Protein AF-A0A966B3I5-F1 (afdb_monomer)

Radius of gyration: 23.6 Å; Cα contacts (8 Å, |Δi|>4): 158; chains: 1; bounding box: 53×43×82 Å

Foldseek 3Di:
DDDDDDDDDDDPPPVVVVVPPPPDDLLQPDPALVSNCVVCVVPVPAALQNLVVSLVPHPCNVVRLQVPVVSVLVSLLSHDPVSSLVSLLQSLLNCLLVPVVVLVCCLVPPVPPPPSSLSSLNSNLNNQLPPNLVVSLVSLVVRPPPVSSVVSNVVSVVD

Mean predicted aligned error: 9.38 Å

Nearest PDB structures (foldseek):
  5nnr-assembly1_A  TM=3.932E-01  e=2.906E+00  Thermochaetoides thermophila
  6igx-assembly2_D  TM=3.539E-01  e=4.295E+00  Homo sapiens

Sequence (159 aa):
MLIPFIASCISSNKIQKAKVVFNHIEVNEAKSPKELLLLLENRPEMSPEQYMLKFESNRDFDKWLHLYPSQMAKAISKFPLKTSFQYTTQLFTHWAEKSYGASEAYIINELNSSPLRDSAIEGMVNGLKSEHLSTAVAWAHEIKDESKRYQLLESLATH

pLDDT: mean 85.1, std 21.25, range [32.19, 98.69]

Solvent-accessible surface area (backbone atoms only — not comparable to full-atom values): 9153 Å² total; per-residue (Å²): 137,86,89,88,88,89,86,78,89,88,87,74,70,73,70,62,61,72,75,67,73,87,74,71,68,71,60,63,63,44,88,44,58,59,53,41,48,60,70,50,69,81,48,93,83,66,49,34,61,58,50,40,50,52,49,69,66,19,90,55,41,76,55,33,44,74,74,37,45,77,43,37,56,61,55,39,74,52,28,45,68,76,58,24,38,56,53,35,21,56,36,24,18,58,35,24,61,76,36,47,71,65,41,51,52,44,47,62,74,73,20,74,88,42,88,54,33,54,28,32,39,52,7,34,22,67,30,24,48,88,86,36,45,72,60,17,53,57,44,34,69,70,34,77,55,62,70,59,25,50,54,51,48,52,55,59,77,74,105

Secondary structure (DSSP, 8-state):
----------SSTTTSSSSSSSSSHHHHH--SHHHHHHHHHT-TT--HHHHHHHHHTSTTHHHHHHH-HHHHHHHHTTS-HHHHHHHHHHHHHHHHHH-HHHHHHHHHHHSTT-TTHHHHHHHHHHHHTTT-HHHHHHHHHT-SSHHHHHHHHHHHHT-

Structure (mmCIF, N/CA/C/O backbone):
data_AF-A0A966B3I5-F1
#
_entry.id   AF-A0A966B3I5-F1
#
loop_
_atom_site.group_PDB
_atom_site.id
_atom_site.type_symbol
_atom_site.label_atom_id
_atom_site.label_alt_id
_atom_site.label_comp_id
_atom_site.label_asym_id
_atom_site.label_entity_id
_atom_site.label_seq_id
_atom_site.pdbx_PDB_ins_code
_atom_site.Cartn_x
_atom_site.Cartn_y
_atom_site.Cartn_z
_atom_site.occupancy
_atom_site.B_iso_or_equiv
_atom_site.auth_seq_id
_atom_site.auth_comp_id
_atom_site.auth_asym_id
_atom_site.auth_atom_id
_atom_site.pdbx_PDB_model_num
ATOM 1 N N . MET A 1 1 ? -36.015 32.599 63.833 1.00 37.50 1 MET A N 1
ATOM 2 C CA . MET A 1 1 ? -35.419 31.416 64.491 1.00 37.50 1 MET A CA 1
ATOM 3 C C . MET A 1 1 ? -34.692 30.610 63.414 1.00 37.50 1 MET A C 1
ATOM 5 O O . MET A 1 1 ? -35.174 30.589 62.290 1.00 37.50 1 MET A O 1
ATOM 9 N N . LEU A 1 2 ? -33.493 30.119 63.734 1.00 32.75 2 LEU A N 1
ATOM 10 C CA . LEU A 1 2 ? -32.397 29.683 62.852 1.00 32.75 2 LEU A CA 1
ATOM 11 C C . LEU A 1 2 ? -32.633 28.399 62.010 1.00 32.75 2 LEU A C 1
ATOM 13 O O . LEU A 1 2 ? -33.386 27.519 62.410 1.00 32.75 2 LEU A O 1
ATOM 17 N N . ILE A 1 3 ? -31.907 28.311 60.883 1.00 34.25 3 ILE A N 1
ATOM 18 C CA . ILE A 1 3 ? -31.594 27.137 60.016 1.00 34.25 3 ILE A CA 1
ATOM 19 C C . ILE A 1 3 ? -30.373 26.359 60.617 1.00 34.25 3 ILE A C 1
ATOM 21 O O . ILE A 1 3 ? -29.771 26.933 61.529 1.00 34.25 3 ILE A O 1
ATOM 25 N N . PRO A 1 4 ? -29.799 25.238 60.081 1.00 52.94 4 PRO A N 1
ATOM 26 C CA . PRO A 1 4 ? -30.235 24.048 59.288 1.00 52.94 4 PRO A CA 1
ATOM 27 C C . PRO A 1 4 ? -29.770 22.688 59.901 1.00 52.94 4 PRO A C 1
ATOM 29 O O . PRO A 1 4 ? -29.010 22.680 60.860 1.00 52.94 4 PRO A O 1
ATOM 32 N N . PHE A 1 5 ? -30.093 21.532 59.287 1.00 32.19 5 PHE A N 1
ATOM 33 C CA . PHE A 1 5 ? -29.179 20.364 59.269 1.00 32.19 5 PHE A CA 1
ATOM 34 C C . PHE A 1 5 ? -29.356 19.481 58.014 1.00 32.19 5 PHE A C 1
ATOM 36 O O . PHE A 1 5 ? -30.447 19.350 57.468 1.00 32.19 5 PHE A O 1
ATOM 43 N N . ILE A 1 6 ? -28.227 18.942 57.552 1.00 41.81 6 ILE A N 1
ATOM 44 C CA . ILE A 1 6 ? -27.916 18.344 56.241 1.00 41.81 6 ILE A CA 1
ATOM 45 C C . ILE A 1 6 ? -28.037 16.810 56.280 1.00 41.81 6 ILE A C 1
ATOM 47 O O . ILE A 1 6 ? -27.672 16.225 57.294 1.00 41.81 6 ILE A O 1
ATOM 51 N N . ALA A 1 7 ? -28.428 16.179 55.161 1.00 34.16 7 ALA A N 1
ATOM 52 C CA . ALA A 1 7 ? -27.927 14.891 54.617 1.00 34.16 7 ALA A CA 1
ATOM 53 C C . ALA A 1 7 ? -28.895 14.409 53.514 1.00 34.16 7 ALA A C 1
ATOM 55 O O . ALA A 1 7 ? -30.097 14.565 53.655 1.00 34.16 7 ALA A O 1
ATOM 56 N N . SER A 1 8 ? -28.532 13.780 52.401 1.00 32.75 8 SER A N 1
ATOM 57 C CA . SER A 1 8 ? -27.269 13.423 51.765 1.00 32.75 8 SER A CA 1
ATOM 58 C C . SER A 1 8 ? -27.652 13.036 50.331 1.00 32.75 8 SER A C 1
ATOM 60 O O . SER A 1 8 ? -28.602 12.283 50.123 1.00 32.75 8 SER A O 1
ATOM 62 N N . CYS A 1 9 ? -26.919 13.538 49.341 1.00 38.12 9 CYS A N 1
ATOM 63 C CA . CYS A 1 9 ? -26.993 13.057 47.966 1.00 38.12 9 CYS A CA 1
ATOM 64 C C . CYS A 1 9 ? -26.564 11.578 47.866 1.00 38.12 9 CYS A C 1
ATOM 66 O O . CYS A 1 9 ? -25.876 11.064 48.747 1.00 38.12 9 CYS A O 1
ATOM 68 N N . ILE A 1 10 ? -26.854 10.994 46.693 1.00 34.81 10 ILE A N 1
ATOM 69 C CA . ILE A 1 10 ? -26.147 9.907 45.978 1.00 34.81 10 ILE A CA 1
ATOM 70 C C . ILE A 1 10 ? -27.019 8.660 45.746 1.00 34.81 10 ILE A C 1
ATOM 72 O O . ILE A 1 10 ? -27.004 7.715 46.521 1.00 34.81 10 ILE A O 1
ATOM 76 N N . SER A 1 11 ? -27.651 8.591 44.568 1.00 36.38 11 SER A N 1
ATOM 77 C CA . SER A 1 11 ? -27.595 7.380 43.730 1.00 36.38 11 SER A CA 1
ATOM 78 C C . SER A 1 11 ? -27.959 7.686 42.268 1.00 36.38 11 SER A C 1
ATOM 80 O O . SER A 1 11 ? -29.000 7.301 41.750 1.00 36.38 11 SER A O 1
ATOM 82 N N . SER A 1 12 ? -27.086 8.408 41.564 1.00 39.91 12 SER A N 1
ATOM 83 C CA . SER A 1 12 ? -27.072 8.419 40.085 1.00 39.91 12 SER A CA 1
ATOM 84 C C . SER A 1 12 ? -25.659 8.230 39.515 1.00 39.91 12 SER A C 1
ATOM 86 O O . SER A 1 12 ? -25.447 8.283 38.311 1.00 39.91 12 SER A O 1
ATOM 88 N N . ASN A 1 13 ? -24.677 7.931 40.376 1.00 39.19 13 ASN A N 1
ATOM 89 C CA . ASN A 1 13 ? -23.252 7.895 40.027 1.00 39.19 13 ASN A CA 1
ATOM 90 C C . ASN A 1 13 ? -22.702 6.472 39.770 1.00 39.19 13 ASN A C 1
ATOM 92 O O . ASN A 1 13 ? -21.510 6.296 39.536 1.00 39.19 13 ASN A O 1
ATOM 96 N N . LYS A 1 14 ? -23.547 5.428 39.818 1.00 36.41 14 LYS A N 1
ATOM 97 C CA . LYS A 1 14 ? -23.113 4.042 39.536 1.00 36.41 14 LYS A CA 1
ATOM 98 C C . LYS A 1 14 ? -23.266 3.624 38.073 1.00 36.41 14 LYS A C 1
ATOM 100 O O . LYS A 1 14 ? -22.520 2.760 37.633 1.00 36.41 14 LYS A O 1
ATOM 105 N N . ILE A 1 15 ? -24.147 4.264 37.300 1.00 37.78 15 ILE A N 1
ATOM 106 C CA . ILE A 1 15 ? -24.367 3.897 35.888 1.00 37.78 15 ILE A CA 1
ATOM 107 C C . ILE A 1 15 ? -23.445 4.694 34.944 1.00 37.78 15 ILE A C 1
ATOM 109 O O . ILE A 1 15 ? -23.021 4.176 33.916 1.00 37.78 15 ILE A O 1
ATOM 113 N N . GLN A 1 16 ? -23.018 5.906 35.320 1.00 35.84 16 GLN A N 1
ATOM 114 C CA . GLN A 1 16 ? -22.082 6.699 34.505 1.00 35.84 16 GLN A CA 1
ATOM 115 C C . GLN A 1 16 ? -20.606 6.302 34.683 1.00 35.84 16 GLN A C 1
ATOM 117 O O . GLN A 1 16 ? -19.824 6.454 33.750 1.00 35.84 16 GLN A O 1
ATOM 122 N N . LYS A 1 17 ? -20.215 5.709 35.821 1.00 33.94 17 LYS A N 1
ATOM 123 C CA . LYS A 1 17 ? -18.837 5.218 36.019 1.00 33.94 17 LYS A CA 1
ATOM 124 C C . LYS A 1 17 ? -18.513 3.931 35.255 1.00 33.94 17 LYS A C 1
ATOM 126 O O . LYS A 1 17 ? -17.346 3.686 34.983 1.00 33.94 17 LYS A O 1
ATOM 131 N N . ALA A 1 18 ? -19.513 3.145 34.856 1.00 35.09 18 ALA A N 1
ATOM 132 C CA . ALA A 1 18 ? -19.291 1.927 34.072 1.00 35.09 18 ALA A CA 1
ATOM 133 C C . ALA A 1 18 ? -19.123 2.193 32.562 1.00 35.09 18 ALA A C 1
ATOM 135 O O . ALA A 1 18 ? -18.579 1.353 31.852 1.00 35.09 18 ALA A O 1
ATOM 136 N N . LYS A 1 19 ? -19.537 3.368 32.061 1.00 35.25 19 LYS A N 1
ATOM 137 C CA . LYS A 1 19 ? -19.473 3.702 30.626 1.00 35.25 19 LYS A CA 1
ATOM 138 C C . LYS A 1 19 ? -18.187 4.437 30.212 1.00 35.25 19 LYS A C 1
ATOM 140 O O . LYS A 1 19 ? -17.971 4.655 29.027 1.00 35.25 19 LYS A O 1
ATOM 145 N N . VAL A 1 20 ? -17.329 4.813 31.167 1.00 40.38 20 VAL A N 1
ATOM 146 C CA . VAL A 1 20 ? -16.183 5.720 30.924 1.00 40.38 20 VAL A CA 1
ATOM 147 C C . VAL A 1 20 ? -14.811 5.059 31.152 1.00 40.38 20 VAL A C 1
ATOM 149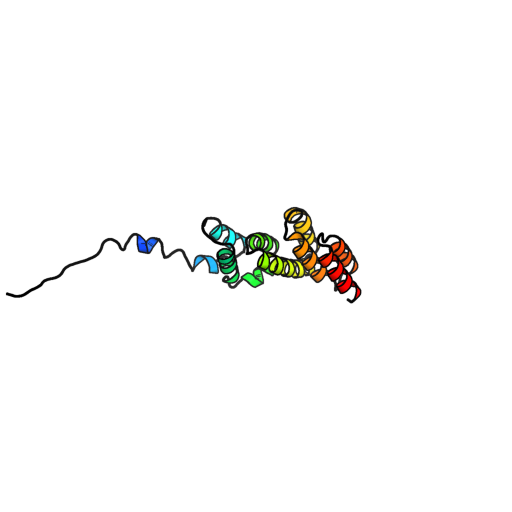 O O . VAL A 1 20 ? -13.789 5.646 30.821 1.00 40.38 20 VAL A O 1
ATOM 152 N N . VAL A 1 21 ? -14.747 3.808 31.624 1.00 37.88 21 VAL A N 1
ATOM 153 C CA . VAL A 1 21 ? -13.458 3.138 31.927 1.00 37.88 21 VAL A CA 1
ATOM 154 C C . VAL A 1 21 ? -12.930 2.252 30.777 1.00 37.88 21 VAL A C 1
ATOM 156 O O . VAL A 1 21 ? -11.778 1.843 30.799 1.00 37.88 21 VAL A O 1
ATOM 159 N N . PHE A 1 22 ? -13.693 2.044 29.700 1.00 47.00 22 PHE A N 1
ATOM 160 C CA . PHE A 1 22 ? -13.308 1.161 28.578 1.00 47.00 22 PHE A CA 1
ATOM 161 C C . PHE A 1 22 ? -12.470 1.809 27.450 1.00 47.00 22 PHE A C 1
ATOM 163 O O . PHE A 1 22 ? -12.474 1.310 26.325 1.00 47.00 22 PHE A O 1
ATOM 170 N N . ASN A 1 23 ? -11.797 2.952 27.669 1.00 52.12 23 ASN A N 1
ATOM 171 C CA . ASN A 1 23 ? -11.467 3.819 26.522 1.00 52.12 23 ASN A CA 1
ATOM 172 C C . ASN A 1 23 ? -10.029 4.251 26.219 1.00 52.12 23 ASN A C 1
ATOM 174 O O . ASN A 1 23 ? -9.858 4.835 25.148 1.00 52.12 23 ASN A O 1
ATOM 178 N N . HIS A 1 24 ? -8.991 3.928 26.996 1.00 49.16 24 HIS A N 1
ATOM 179 C CA . HIS A 1 24 ? -7.603 4.272 26.601 1.00 49.16 24 HIS A CA 1
ATOM 180 C C . HIS A 1 24 ? -6.560 3.155 26.752 1.00 49.16 24 HIS A C 1
ATOM 182 O O . HIS A 1 24 ? -5.549 3.204 26.061 1.00 49.16 24 HIS A O 1
ATOM 188 N N . ILE A 1 25 ? -6.794 2.144 27.592 1.00 46.00 25 ILE A N 1
ATOM 189 C CA . ILE A 1 25 ? -5.759 1.150 27.923 1.00 46.00 25 ILE A CA 1
ATOM 190 C C . ILE A 1 25 ? -5.667 0.044 26.851 1.00 46.00 25 ILE A C 1
ATOM 192 O O . ILE A 1 25 ? -4.572 -0.305 26.430 1.00 46.00 25 ILE A O 1
ATOM 196 N N . GLU A 1 26 ? -6.795 -0.412 26.297 1.00 59.12 26 GLU A N 1
ATOM 197 C CA . GLU A 1 26 ? -6.831 -1.579 25.391 1.00 59.12 26 GLU A CA 1
ATOM 198 C C . GLU A 1 26 ? -6.200 -1.336 24.004 1.00 59.12 26 GLU A C 1
ATOM 200 O O . GLU A 1 26 ? -5.689 -2.259 23.377 1.00 59.12 26 GLU A O 1
ATOM 205 N N . VAL A 1 27 ? -6.187 -0.092 23.510 1.00 59.44 27 VAL A N 1
ATOM 206 C CA . VAL A 1 27 ? -5.671 0.232 22.161 1.00 59.44 27 VAL A CA 1
ATOM 207 C C . VAL A 1 27 ? -4.140 0.204 22.104 1.00 59.44 27 VAL A C 1
ATOM 209 O O . VAL A 1 27 ? -3.567 -0.201 21.092 1.00 59.44 27 VAL A O 1
ATOM 212 N N . ASN A 1 28 ? -3.478 0.588 23.198 1.00 64.88 28 ASN A N 1
ATOM 213 C CA . ASN A 1 28 ? -2.016 0.586 23.301 1.00 64.88 28 ASN A CA 1
ATOM 214 C C . ASN A 1 28 ? -1.439 -0.806 23.600 1.00 64.88 28 ASN A C 1
ATOM 216 O O . ASN A 1 28 ? -0.230 -0.999 23.490 1.00 64.88 28 ASN A O 1
ATOM 220 N N . GLU A 1 29 ? -2.286 -1.763 23.984 1.00 74.75 29 GLU A N 1
ATOM 221 C CA . GLU A 1 29 ? -1.889 -3.139 24.295 1.00 74.75 29 GLU A CA 1
ATOM 222 C C . GLU A 1 29 ? -2.050 -4.103 23.118 1.00 74.75 29 GLU A C 1
ATOM 224 O O . GLU A 1 29 ? -1.458 -5.185 23.146 1.00 74.75 29 GLU A O 1
ATOM 229 N N . ALA A 1 30 ? -2.803 -3.715 22.080 1.00 87.94 30 ALA A N 1
ATOM 230 C CA . ALA A 1 30 ? -2.921 -4.510 20.867 1.00 87.94 30 ALA A CA 1
ATOM 231 C C . ALA A 1 30 ? -1.524 -4.816 20.312 1.00 87.94 30 ALA A C 1
ATOM 233 O O . ALA A 1 30 ? -0.688 -3.921 20.182 1.00 87.94 30 ALA A O 1
ATOM 234 N N . LYS A 1 31 ? -1.270 -6.088 19.995 1.00 91.44 31 LYS A N 1
ATOM 235 C CA . LYS A 1 31 ? 0.046 -6.600 19.574 1.00 91.44 31 LYS A CA 1
ATOM 236 C C . LYS A 1 31 ? 0.182 -6.696 18.059 1.00 91.44 31 LYS A C 1
ATOM 238 O O . LYS A 1 31 ? 1.272 -6.960 17.548 1.00 91.44 31 LYS A O 1
ATOM 243 N N . SER A 1 32 ? -0.924 -6.514 17.340 1.00 94.56 32 SER A N 1
ATOM 244 C CA . SER A 1 32 ? -0.974 -6.540 15.881 1.00 94.56 32 SER A CA 1
ATOM 245 C C . SER A 1 32 ? -2.081 -5.632 15.333 1.00 94.56 32 SER A C 1
ATOM 247 O O . SER A 1 32 ? -3.079 -5.396 16.025 1.00 94.56 32 SER A O 1
ATOM 249 N N . PRO A 1 33 ? -1.979 -5.203 14.061 1.00 95.31 33 PRO A N 1
ATOM 250 C CA . PRO A 1 33 ? -3.035 -4.436 13.406 1.00 95.31 33 PRO A CA 1
ATOM 251 C C . PRO A 1 33 ? -4.374 -5.173 13.374 1.00 95.31 33 PRO A C 1
ATOM 253 O O . PRO A 1 33 ? -5.417 -4.552 13.547 1.00 95.31 33 PRO A O 1
ATOM 256 N N . LYS A 1 34 ? -4.363 -6.501 13.178 1.00 93.88 34 LYS A N 1
ATOM 257 C 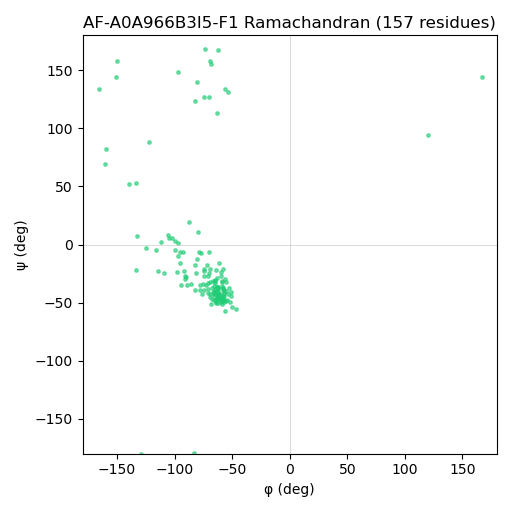CA . LYS A 1 34 ? -5.582 -7.323 13.181 1.00 93.88 34 LYS A CA 1
ATOM 258 C C . LYS A 1 34 ? -6.287 -7.293 14.536 1.00 93.88 34 LYS A C 1
ATOM 260 O O . LYS A 1 34 ? -7.508 -7.197 14.576 1.00 93.88 34 LYS A O 1
ATOM 265 N N . GLU A 1 35 ? -5.537 -7.396 15.628 1.00 92.62 35 GLU A N 1
ATOM 266 C CA . GLU A 1 35 ? -6.101 -7.332 16.980 1.00 92.62 35 GLU A CA 1
ATOM 267 C C . GLU A 1 35 ? -6.739 -5.968 17.239 1.00 92.62 35 GLU A C 1
ATOM 269 O O . GLU A 1 35 ? -7.893 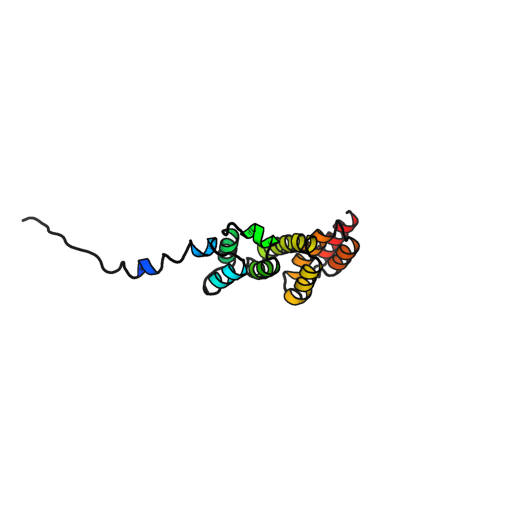-5.901 17.659 1.00 92.62 35 GLU A O 1
ATOM 274 N N . LEU A 1 36 ? -6.037 -4.883 16.894 1.00 92.56 36 LEU A N 1
ATOM 275 C CA . LEU A 1 36 ? -6.590 -3.541 17.034 1.00 92.56 36 LEU A CA 1
ATOM 276 C C . LEU A 1 36 ? -7.831 -3.339 16.153 1.00 92.56 36 LEU A C 1
ATOM 278 O O . LEU A 1 36 ? -8.835 -2.807 16.617 1.00 92.56 36 LEU A O 1
ATOM 282 N N . LEU A 1 37 ? -7.800 -3.813 14.906 1.00 90.62 37 LEU A N 1
ATOM 283 C CA . LEU A 1 37 ? -8.950 -3.787 14.004 1.00 90.62 37 LEU A CA 1
ATOM 284 C C . LEU A 1 37 ? -10.174 -4.470 14.638 1.00 90.62 37 LEU A C 1
ATOM 286 O O . LEU A 1 37 ? -11.241 -3.863 14.664 1.00 90.62 37 LEU A O 1
ATOM 290 N N . LEU A 1 38 ? -10.017 -5.667 15.212 1.00 88.69 38 LEU A N 1
ATOM 291 C CA . LEU A 1 38 ? -11.105 -6.401 15.876 1.00 88.69 38 LEU A CA 1
ATOM 292 C C . LEU A 1 38 ? -11.667 -5.659 17.101 1.00 88.69 38 LEU A C 1
ATOM 294 O O . LEU A 1 38 ? -12.879 -5.659 17.324 1.00 88.69 38 LEU A O 1
ATOM 298 N N . LEU A 1 39 ? -10.811 -4.995 17.886 1.00 87.75 39 LEU A N 1
ATOM 299 C CA . LEU A 1 39 ? -11.249 -4.167 19.020 1.00 87.75 39 LEU A CA 1
ATOM 300 C C . LEU A 1 39 ? -12.084 -2.958 18.569 1.00 87.75 39 LEU A C 1
ATOM 302 O O . LEU A 1 39 ? -12.971 -2.499 19.297 1.00 87.75 39 LEU A O 1
ATOM 306 N N . LEU A 1 40 ? -11.805 -2.437 17.372 1.00 86.94 40 LEU A N 1
ATOM 307 C CA . LEU A 1 40 ? -12.472 -1.263 16.813 1.00 86.94 40 LEU A CA 1
ATOM 308 C C . LEU A 1 40 ? -13.722 -1.608 15.987 1.00 86.94 40 LEU A C 1
ATOM 310 O O . LEU A 1 40 ? -14.644 -0.799 15.951 1.00 86.94 40 LEU A O 1
ATOM 314 N N . GLU A 1 41 ? -13.804 -2.794 15.373 1.00 79.62 41 GLU A N 1
ATOM 315 C CA . GLU A 1 41 ? -14.946 -3.224 14.541 1.00 79.62 41 GLU A CA 1
ATOM 316 C C . GLU A 1 41 ? -16.285 -3.245 15.294 1.00 79.62 41 GLU A C 1
ATOM 318 O O . GLU A 1 41 ? -17.332 -2.998 14.702 1.00 79.62 41 GLU A O 1
ATOM 323 N N . ASN A 1 42 ? -16.263 -3.440 16.613 1.00 72.06 42 ASN A N 1
ATOM 324 C CA . ASN A 1 42 ? -17.467 -3.444 17.449 1.00 72.06 42 ASN A CA 1
ATOM 325 C C . ASN A 1 42 ? -17.988 -2.034 17.806 1.00 72.06 42 ASN A C 1
ATOM 327 O O . ASN A 1 42 ? -18.841 -1.896 18.684 1.00 72.06 42 ASN A O 1
ATOM 331 N N . ARG A 1 43 ? -17.469 -0.969 17.173 1.00 72.94 43 ARG A N 1
ATOM 332 C CA . ARG A 1 43 ? -17.779 0.434 17.500 1.00 72.94 43 ARG A CA 1
ATOM 333 C C . ARG A 1 43 ? -18.349 1.176 16.277 1.00 72.94 43 ARG A C 1
ATOM 335 O O . ARG A 1 43 ? -17.591 1.807 15.545 1.00 72.94 43 ARG A O 1
ATOM 342 N N . PRO A 1 44 ? -19.677 1.148 16.059 1.00 63.28 44 PRO A N 1
ATOM 343 C CA . PRO A 1 44 ? -20.304 1.623 14.819 1.00 63.28 44 PRO A CA 1
ATOM 344 C C . PRO A 1 44 ? -20.275 3.148 14.589 1.00 63.28 44 PRO A C 1
ATOM 346 O O . PRO A 1 44 ? -20.663 3.592 13.516 1.00 63.28 44 PRO A O 1
ATOM 349 N N . GLU A 1 45 ? -19.817 3.958 15.550 1.00 77.69 45 GLU A N 1
ATOM 350 C CA . GLU A 1 45 ? -19.848 5.433 15.464 1.00 77.69 45 GLU A CA 1
ATOM 351 C C . GLU A 1 45 ? -18.478 6.088 15.190 1.00 77.69 45 GLU A C 1
ATOM 353 O O . GLU A 1 45 ? -18.351 7.308 15.270 1.00 77.69 45 GLU A O 1
ATOM 358 N N . MET A 1 46 ? -17.429 5.312 14.898 1.00 84.88 46 MET A N 1
ATOM 359 C CA . MET A 1 46 ? -16.081 5.865 14.720 1.00 84.88 46 MET A CA 1
ATOM 360 C C . MET A 1 46 ? -15.875 6.432 13.309 1.00 84.88 46 MET A C 1
ATOM 362 O O . MET A 1 46 ? -16.016 5.707 12.325 1.00 84.88 46 MET A O 1
ATOM 366 N N . SER A 1 47 ? -15.495 7.711 13.206 1.00 91.06 47 SER A N 1
ATOM 367 C CA . SER A 1 47 ? -15.125 8.306 11.912 1.00 91.06 47 SER A CA 1
ATOM 368 C C . SER A 1 47 ? -13.801 7.721 11.385 1.00 91.06 47 SER A C 1
ATOM 370 O O . SER A 1 47 ? -12.989 7.249 12.190 1.00 91.06 47 SER A O 1
ATOM 372 N N . PRO A 1 48 ? -13.523 7.778 10.067 1.00 91.81 48 PRO A N 1
ATOM 373 C CA . PRO A 1 48 ? -12.233 7.357 9.512 1.00 91.81 48 PRO A CA 1
ATOM 374 C C . PRO A 1 48 ? -11.028 8.028 10.189 1.00 91.81 48 PRO A C 1
ATOM 376 O O . PRO A 1 48 ? -10.014 7.381 10.438 1.00 91.81 48 PRO A O 1
ATOM 379 N N . GLU A 1 49 ? -11.142 9.309 10.551 1.00 92.75 49 GLU A N 1
ATOM 380 C CA . GLU A 1 49 ? -10.097 10.065 11.252 1.00 92.75 49 GLU A CA 1
ATOM 381 C C . GLU A 1 49 ? -9.870 9.515 12.658 1.00 92.75 49 GLU A C 1
ATOM 383 O O . GLU A 1 49 ? -8.736 9.265 13.058 1.00 92.75 49 GLU A O 1
ATOM 388 N N . GLN A 1 50 ? -10.947 9.287 13.414 1.00 91.12 50 GLN A N 1
ATOM 389 C CA . GLN A 1 50 ? -10.846 8.705 14.751 1.00 91.12 50 GLN A CA 1
ATOM 390 C C . GLN A 1 50 ? -10.257 7.295 14.698 1.00 91.12 50 GLN A C 1
ATOM 392 O O . GLN A 1 50 ? -9.453 6.938 15.556 1.00 91.12 50 GLN A O 1
ATOM 397 N N . TYR A 1 51 ? -10.633 6.518 13.684 1.00 91.06 51 TYR A N 1
ATOM 398 C CA . TYR A 1 51 ? -10.117 5.179 13.449 1.00 91.06 51 TYR A CA 1
ATOM 399 C C . TYR A 1 51 ? -8.609 5.200 13.187 1.00 91.06 51 TYR A C 1
ATOM 401 O O . TYR A 1 51 ? -7.852 4.507 13.865 1.00 91.06 51 TYR A O 1
ATOM 409 N N . MET A 1 52 ? -8.162 6.054 12.266 1.00 93.56 52 MET A N 1
ATOM 410 C CA . MET A 1 52 ? -6.747 6.258 11.958 1.00 93.56 52 MET A CA 1
ATOM 411 C C . MET A 1 52 ? -5.949 6.687 13.194 1.00 93.56 52 MET A C 1
ATOM 413 O O . MET A 1 52 ? -4.946 6.056 13.519 1.00 93.56 52 MET A O 1
ATOM 417 N N . LEU A 1 53 ? -6.447 7.669 13.953 1.00 92.44 53 LEU A N 1
ATOM 418 C CA .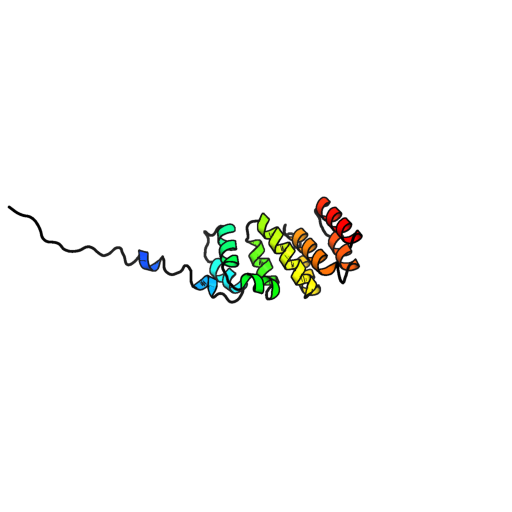 LEU A 1 53 ? -5.785 8.140 15.172 1.00 92.44 53 LEU A CA 1
ATOM 419 C C . LEU A 1 53 ? -5.592 7.023 16.207 1.00 92.44 53 LEU A C 1
ATOM 421 O O . LEU A 1 53 ? -4.609 7.043 16.945 1.00 92.44 53 LEU A O 1
ATOM 425 N N . LYS A 1 54 ? -6.492 6.030 16.279 1.00 91.88 54 LYS A N 1
ATOM 426 C CA . LYS A 1 54 ? -6.305 4.865 17.164 1.00 91.88 54 LYS A CA 1
ATOM 427 C C . LYS A 1 54 ? -5.147 3.977 16.731 1.00 91.88 54 LYS A C 1
ATOM 429 O O . LYS A 1 54 ? -4.445 3.474 17.602 1.00 91.88 54 LYS A O 1
ATOM 434 N N . PHE A 1 55 ? -4.942 3.806 15.429 1.00 93.56 55 PHE A N 1
ATOM 435 C CA . PHE A 1 55 ? -3.781 3.090 14.911 1.00 93.56 55 PHE A CA 1
ATOM 436 C C . PHE A 1 55 ? -2.494 3.872 15.156 1.00 93.56 55 PHE A C 1
ATOM 438 O O . PHE A 1 55 ? -1.573 3.321 15.746 1.00 93.56 55 PHE A O 1
ATOM 445 N N . GLU A 1 56 ? -2.454 5.151 14.783 1.00 92.38 56 GLU A N 1
ATOM 446 C CA . GLU A 1 56 ? -1.266 6.007 14.930 1.00 92.38 56 GLU A CA 1
ATOM 447 C C . GLU A 1 56 ? -0.852 6.211 16.396 1.00 92.38 56 GLU A C 1
ATOM 449 O O . GLU A 1 56 ? 0.326 6.377 16.695 1.00 92.38 56 GLU A O 1
ATOM 454 N N . SER A 1 57 ? -1.806 6.164 17.333 1.00 90.69 57 SER A N 1
ATOM 455 C CA . SER A 1 57 ? -1.507 6.260 18.769 1.00 90.69 57 SER A CA 1
ATOM 456 C C . SER A 1 57 ? -0.824 5.008 19.333 1.00 90.69 57 SER A C 1
ATOM 458 O O . SER A 1 57 ? -0.266 5.065 20.430 1.00 90.69 57 SER A O 1
ATOM 460 N N . ASN A 1 58 ? -0.878 3.868 18.632 1.00 91.62 58 ASN A N 1
ATOM 461 C CA . ASN A 1 58 ? -0.219 2.653 19.090 1.00 91.62 58 ASN A CA 1
ATOM 462 C C . ASN A 1 58 ? 1.299 2.771 18.875 1.00 91.62 58 ASN A C 1
ATOM 464 O O . ASN A 1 58 ? 1.775 3.013 17.768 1.00 91.62 58 ASN A O 1
ATOM 468 N N . ARG A 1 59 ? 2.077 2.535 19.935 1.00 91.50 59 ARG A N 1
ATOM 469 C CA . ARG A 1 59 ? 3.548 2.655 19.922 1.00 91.50 59 ARG A CA 1
ATOM 470 C C . ARG A 1 59 ? 4.258 1.766 18.890 1.00 91.50 59 ARG A C 1
ATOM 472 O O . ARG A 1 59 ? 5.427 1.993 18.593 1.00 91.50 59 ARG A O 1
ATOM 479 N N . ASP A 1 60 ? 3.600 0.703 18.433 1.00 93.62 60 ASP A N 1
ATOM 480 C CA . ASP A 1 60 ? 4.145 -0.273 17.498 1.00 93.62 60 ASP A CA 1
ATOM 481 C C . ASP A 1 60 ? 3.623 -0.052 16.062 1.00 93.62 60 ASP A C 1
ATOM 483 O O . ASP A 1 60 ? 3.976 -0.829 15.177 1.00 93.62 60 ASP A O 1
ATOM 487 N N . PHE A 1 61 ? 2.862 1.023 15.800 1.00 93.75 61 PHE A N 1
ATOM 488 C CA . PHE A 1 61 ? 2.298 1.357 14.483 1.00 93.75 61 PHE A CA 1
ATOM 489 C C . PHE A 1 61 ? 3.340 1.331 13.356 1.00 93.75 61 PHE A C 1
ATOM 491 O O . PHE A 1 61 ? 3.185 0.584 12.388 1.00 93.75 61 PHE A O 1
ATOM 498 N N . ASP A 1 62 ? 4.447 2.062 13.512 1.00 93.12 62 ASP A N 1
ATOM 499 C CA . ASP A 1 62 ? 5.507 2.099 12.497 1.00 93.12 62 ASP A CA 1
ATOM 500 C C . ASP A 1 62 ? 6.138 0.717 12.293 1.00 93.12 62 ASP A C 1
ATOM 502 O O . ASP A 1 62 ? 6.414 0.296 11.170 1.00 93.12 62 ASP A O 1
ATOM 506 N N . LYS A 1 63 ? 6.306 -0.060 13.372 1.00 95.12 63 LYS A N 1
ATOM 507 C CA . LYS A 1 63 ? 6.818 -1.435 13.268 1.00 95.12 63 LYS A CA 1
ATOM 508 C C . LYS A 1 63 ? 5.843 -2.327 12.514 1.00 95.12 63 LYS A C 1
ATOM 510 O O . LYS A 1 63 ? 6.271 -3.215 11.778 1.00 95.12 63 LYS A O 1
ATOM 515 N N . TRP A 1 64 ? 4.542 -2.120 12.678 1.00 95.81 64 TRP A N 1
ATOM 516 C CA . TRP A 1 64 ? 3.526 -2.923 12.012 1.00 95.81 64 TRP A CA 1
ATOM 517 C C . TRP A 1 64 ? 3.509 -2.739 10.501 1.00 95.81 64 TRP A C 1
ATOM 519 O O . TRP A 1 64 ? 3.250 -3.723 9.807 1.00 95.81 64 TRP A O 1
ATOM 529 N N . LEU A 1 65 ? 3.855 -1.553 9.985 1.00 93.75 65 LEU A N 1
ATOM 530 C CA . LEU A 1 65 ? 4.046 -1.345 8.542 1.00 93.75 65 LEU A CA 1
ATOM 531 C C . LEU A 1 65 ? 5.074 -2.327 7.965 1.00 93.75 65 LEU A C 1
ATOM 533 O O . LEU A 1 65 ? 4.935 -2.790 6.838 1.00 93.75 65 LEU A O 1
ATOM 537 N N . HIS A 1 66 ? 6.071 -2.712 8.762 1.00 93.69 66 HIS A N 1
ATOM 538 C CA . HIS A 1 66 ? 7.123 -3.632 8.343 1.00 93.69 66 HIS A CA 1
ATOM 539 C C . HIS A 1 66 ? 6.857 -5.100 8.694 1.00 93.69 66 HIS A C 1
ATOM 541 O O . HIS A 1 66 ? 7.292 -5.982 7.957 1.00 93.69 66 HIS A O 1
ATOM 547 N N . LEU A 1 67 ? 6.221 -5.372 9.836 1.00 95.81 67 LEU A N 1
ATOM 548 C CA . LEU A 1 67 ? 6.036 -6.731 10.362 1.00 95.81 67 LEU A CA 1
ATOM 549 C C . LEU A 1 67 ? 4.730 -7.382 9.900 1.00 95.81 67 LEU A C 1
ATOM 551 O O . LEU A 1 67 ? 4.662 -8.602 9.770 1.00 95.81 67 LEU A O 1
ATOM 555 N N . TYR A 1 68 ? 3.693 -6.579 9.655 1.00 97.50 68 TYR A N 1
ATOM 556 C CA . TYR A 1 68 ? 2.347 -7.058 9.343 1.00 97.50 68 TYR A CA 1
ATOM 557 C C . TYR A 1 68 ? 1.742 -6.327 8.142 1.00 97.50 68 TYR A C 1
ATOM 559 O O . TYR A 1 68 ? 0.618 -5.819 8.236 1.00 97.50 68 TYR A O 1
ATOM 567 N N . PRO A 1 69 ? 2.434 -6.274 6.993 1.00 97.81 69 PRO A N 1
ATOM 568 C CA . PRO A 1 69 ? 2.041 -5.377 5.920 1.00 97.81 69 PRO A CA 1
ATOM 569 C C . PRO A 1 69 ? 0.657 -5.705 5.336 1.00 97.81 69 PRO A C 1
ATOM 571 O O . PRO A 1 69 ? -0.149 -4.806 5.115 1.00 97.81 69 PRO A O 1
ATOM 574 N N . SER A 1 70 ? 0.289 -6.985 5.227 1.00 97.69 70 SER A N 1
ATOM 575 C CA . SER A 1 70 ? -1.054 -7.389 4.778 1.00 97.69 70 SER A CA 1
ATOM 576 C C . SER A 1 70 ? -2.176 -6.980 5.740 1.00 97.69 70 SER A C 1
ATOM 578 O O . SER A 1 70 ? -3.297 -6.711 5.304 1.00 97.69 70 SER A O 1
ATOM 580 N N . GLN A 1 71 ? -1.899 -6.925 7.047 1.00 97.75 71 GLN A N 1
ATOM 581 C CA . GLN A 1 71 ? -2.868 -6.472 8.047 1.00 97.75 71 GLN A CA 1
ATOM 582 C C . GLN A 1 71 ? -2.961 -4.944 8.054 1.00 97.75 71 GLN A C 1
ATOM 584 O O . GLN A 1 71 ? -4.061 -4.401 8.140 1.00 97.75 71 GLN A O 1
ATOM 589 N N . MET A 1 72 ? -1.825 -4.259 7.898 1.00 98.06 72 MET A N 1
ATOM 590 C CA . MET A 1 72 ? -1.787 -2.806 7.757 1.00 98.06 72 MET A CA 1
ATOM 591 C C . MET A 1 72 ? -2.520 -2.337 6.505 1.00 98.06 72 MET A C 1
ATOM 593 O O . MET A 1 72 ? -3.307 -1.406 6.604 1.00 98.06 72 MET A O 1
ATOM 597 N N . ALA A 1 73 ? -2.371 -3.012 5.363 1.00 98.00 73 ALA A N 1
ATOM 598 C CA . ALA A 1 73 ? -3.113 -2.677 4.146 1.00 98.00 73 ALA A CA 1
ATOM 599 C C . ALA A 1 73 ? -4.640 -2.708 4.368 1.00 98.00 73 ALA A C 1
ATOM 601 O O . ALA A 1 73 ? -5.356 -1.805 3.931 1.00 98.00 73 ALA A O 1
ATOM 602 N N . LYS A 1 74 ? -5.140 -3.684 5.142 1.00 96.25 74 LYS A N 1
ATOM 603 C CA . LYS A 1 74 ? -6.559 -3.743 5.535 1.00 96.25 74 LYS A CA 1
ATOM 604 C C . LYS A 1 74 ? -6.951 -2.577 6.442 1.00 96.25 74 LYS A C 1
ATOM 606 O O . LYS A 1 74 ? -8.001 -1.979 6.224 1.00 96.25 74 LYS A O 1
ATOM 611 N N . ALA A 1 75 ? -6.124 -2.234 7.428 1.00 95.75 75 ALA A N 1
ATOM 612 C CA . ALA A 1 75 ? -6.387 -1.105 8.321 1.00 95.75 75 ALA A CA 1
ATOM 613 C C . ALA A 1 75 ? -6.389 0.240 7.571 1.00 95.75 75 ALA A C 1
ATOM 615 O O . ALA A 1 75 ? -7.333 1.015 7.702 1.00 95.75 75 ALA A O 1
ATOM 616 N N . ILE A 1 76 ? -5.387 0.472 6.719 1.00 97.62 76 ILE A N 1
ATOM 617 C CA . ILE A 1 76 ? -5.214 1.694 5.919 1.00 97.62 76 ILE A CA 1
ATOM 618 C C . ILE A 1 76 ? -6.420 1.943 5.004 1.00 97.62 76 ILE A C 1
ATOM 620 O O . ILE A 1 76 ? -6.801 3.094 4.795 1.00 97.62 76 ILE A O 1
ATOM 624 N N . SER A 1 77 ? -7.080 0.890 4.508 1.00 95.69 77 SER A N 1
ATOM 625 C CA . SER A 1 77 ? -8.301 1.022 3.695 1.00 95.69 77 SER A CA 1
ATOM 626 C C . SER A 1 77 ? -9.483 1.688 4.418 1.00 95.69 77 SER A C 1
ATOM 628 O O . SER A 1 77 ? -10.429 2.124 3.766 1.00 95.69 77 SER A O 1
ATOM 630 N N . LYS A 1 78 ? -9.429 1.785 5.754 1.00 93.94 78 LYS A N 1
ATOM 631 C CA . LYS A 1 78 ? -10.445 2.429 6.601 1.00 93.94 78 LYS A CA 1
ATOM 632 C C . LYS A 1 78 ? -10.060 3.851 7.030 1.00 93.94 78 LYS A C 1
ATOM 634 O O . LYS A 1 78 ? -10.855 4.508 7.697 1.00 93.94 78 LYS A O 1
ATOM 639 N N . PHE A 1 79 ? -8.854 4.314 6.699 1.00 95.62 79 PHE A N 1
ATOM 640 C CA . PHE A 1 79 ? -8.398 5.674 7.008 1.00 95.62 79 PHE A CA 1
ATOM 641 C C . PHE A 1 79 ? -9.088 6.701 6.089 1.00 95.62 79 PHE A C 1
ATOM 643 O O . PHE A 1 79 ? -9.735 6.320 5.108 1.00 95.62 79 PHE A O 1
ATOM 650 N N . PRO A 1 80 ? -8.979 8.014 6.373 1.00 97.06 80 PRO A N 1
ATOM 651 C CA . PRO A 1 80 ? -9.422 9.037 5.438 1.00 97.06 80 PRO A CA 1
ATOM 652 C C . PRO A 1 80 ? -8.721 8.856 4.091 1.00 97.06 80 PRO A C 1
ATOM 654 O O . PRO A 1 80 ? -7.502 8.700 4.042 1.00 97.06 80 PRO A O 1
ATOM 657 N N . LEU A 1 81 ? -9.482 8.927 2.996 1.00 95.00 81 LEU A N 1
ATOM 658 C CA . LEU A 1 81 ? -9.023 8.520 1.662 1.00 95.00 81 LEU A CA 1
ATOM 659 C C . LEU A 1 81 ? -7.675 9.140 1.256 1.00 95.00 81 LEU A C 1
ATOM 661 O O . LEU A 1 81 ? -6.792 8.444 0.759 1.00 95.00 81 LEU A O 1
ATOM 665 N N . LYS A 1 82 ? -7.494 10.443 1.507 1.00 95.00 82 LYS A N 1
ATOM 666 C CA . LYS A 1 82 ? -6.240 11.152 1.210 1.00 95.00 82 LYS A CA 1
ATOM 667 C C . LYS A 1 82 ? -5.044 10.521 1.932 1.00 95.00 82 LYS A C 1
ATOM 669 O O . LYS A 1 82 ? -4.002 10.309 1.319 1.00 95.00 82 LYS A O 1
ATOM 674 N N . THR A 1 83 ? -5.209 10.210 3.212 1.00 96.62 83 THR A N 1
ATOM 675 C CA . THR A 1 83 ? -4.172 9.604 4.049 1.00 96.62 83 THR A CA 1
ATOM 676 C C . THR A 1 83 ? -3.953 8.136 3.683 1.00 96.62 83 THR A C 1
ATOM 678 O O . THR A 1 83 ? -2.815 7.670 3.667 1.00 96.62 83 THR A O 1
ATOM 681 N N . SER A 1 84 ? -5.013 7.414 3.296 1.00 98.00 84 SER A N 1
ATOM 682 C CA . SER A 1 84 ? -4.905 6.036 2.810 1.00 98.00 84 SER A CA 1
ATOM 683 C C . SER A 1 84 ? -3.977 5.918 1.607 1.00 98.00 84 SER A C 1
ATOM 685 O O . SER A 1 84 ? -3.168 4.994 1.568 1.00 98.00 84 SER A O 1
ATOM 687 N N . PHE A 1 85 ? -4.040 6.849 0.648 1.00 98.06 85 PHE A N 1
ATOM 688 C CA . PHE A 1 85 ? -3.120 6.851 -0.4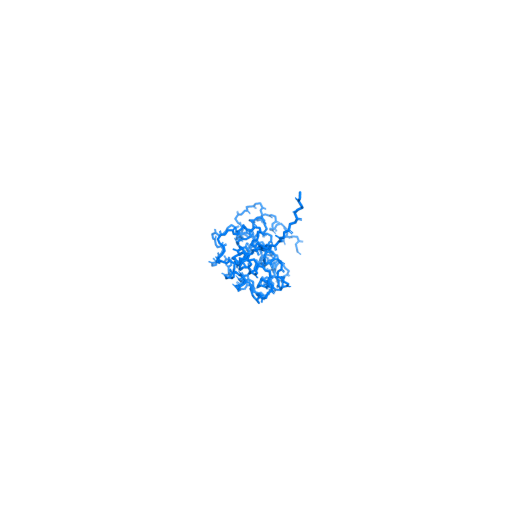95 1.00 98.06 85 PHE A CA 1
ATOM 689 C C . PHE A 1 85 ? -1.658 6.957 -0.056 1.00 98.06 85 PHE A C 1
ATOM 691 O O . PHE A 1 85 ? -0.829 6.175 -0.512 1.00 98.06 85 PHE A O 1
ATOM 698 N N . GLN A 1 86 ? -1.358 7.876 0.866 1.00 97.25 86 GLN A N 1
ATOM 699 C CA . GLN A 1 86 ? 0.003 8.116 1.351 1.00 97.25 86 GLN A CA 1
ATOM 700 C C . GLN A 1 86 ? 0.565 6.896 2.091 1.00 97.25 86 GLN A C 1
ATOM 702 O O . GLN A 1 86 ? 1.640 6.405 1.743 1.00 97.25 86 GLN A O 1
ATOM 707 N N . TYR A 1 87 ? -0.186 6.355 3.055 1.00 97.94 87 TYR A N 1
ATOM 708 C CA . TYR A 1 87 ? 0.234 5.158 3.786 1.00 97.94 87 TYR A CA 1
ATOM 709 C C . TYR A 1 87 ? 0.321 3.921 2.896 1.00 97.94 87 TYR A C 1
ATOM 711 O O . TYR A 1 87 ? 1.192 3.084 3.112 1.00 97.94 87 TYR A O 1
ATOM 719 N N . THR A 1 88 ? -0.541 3.802 1.882 1.00 98.62 88 THR A N 1
ATOM 720 C CA . THR A 1 88 ? -0.458 2.700 0.918 1.00 98.62 88 THR A CA 1
ATOM 721 C C . THR A 1 88 ? 0.850 2.775 0.135 1.00 98.62 88 THR A C 1
ATOM 723 O O . THR A 1 88 ? 1.567 1.781 0.086 1.00 98.62 88 THR A O 1
ATOM 726 N N . THR A 1 89 ? 1.209 3.938 -0.419 1.00 98.44 89 THR A N 1
ATOM 727 C CA . THR A 1 89 ? 2.482 4.088 -1.139 1.00 98.44 89 THR A CA 1
ATOM 728 C C . THR A 1 89 ? 3.665 3.736 -0.229 1.00 98.44 89 THR A C 1
ATOM 730 O O . THR A 1 89 ? 4.490 2.910 -0.607 1.00 98.44 89 THR A O 1
ATOM 733 N N . GLN A 1 90 ? 3.717 4.266 1.002 1.00 98.06 90 GLN A N 1
ATOM 734 C CA . GLN A 1 90 ? 4.788 3.953 1.962 1.00 98.06 90 GLN A CA 1
ATOM 735 C C . GLN A 1 90 ? 4.868 2.455 2.292 1.00 98.06 90 GLN A C 1
ATOM 737 O O . GLN A 1 90 ? 5.948 1.863 2.272 1.00 98.06 90 GLN A O 1
ATOM 742 N N . LEU A 1 91 ? 3.724 1.840 2.598 1.00 98.56 91 LEU A N 1
ATOM 743 C CA . LEU A 1 91 ? 3.642 0.429 2.951 1.00 98.56 91 LEU A CA 1
ATOM 744 C C . LEU A 1 91 ? 4.181 -0.454 1.825 1.00 98.56 91 LEU A C 1
ATOM 746 O O . LEU A 1 91 ? 4.988 -1.346 2.078 1.00 98.56 91 LEU A O 1
ATOM 750 N N . PHE A 1 92 ? 3.741 -0.205 0.590 1.00 98.62 92 PHE A N 1
ATOM 751 C CA . PHE A 1 92 ? 4.108 -1.032 -0.554 1.00 98.62 92 PHE A CA 1
ATOM 752 C C . PHE A 1 92 ? 5.546 -0.811 -1.0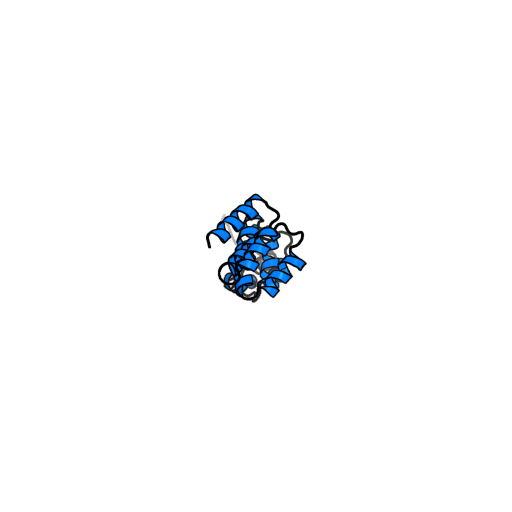22 1.00 98.62 92 PHE A C 1
ATOM 754 O O . PHE A 1 92 ? 6.145 -1.772 -1.496 1.00 98.62 92 PHE A O 1
ATOM 761 N N . THR A 1 93 ? 6.136 0.371 -0.800 1.00 98.25 93 THR A N 1
ATOM 762 C CA . THR A 1 93 ? 7.586 0.580 -0.967 1.00 98.25 93 THR A CA 1
ATOM 763 C C . THR A 1 93 ? 8.368 -0.399 -0.100 1.00 98.25 93 THR A C 1
ATOM 765 O O . THR A 1 93 ? 9.112 -1.232 -0.612 1.00 98.25 93 THR A O 1
ATOM 768 N N . HIS A 1 94 ? 8.124 -0.393 1.212 1.00 97.44 94 HIS A N 1
ATOM 769 C CA . HIS A 1 94 ? 8.852 -1.269 2.133 1.00 97.44 94 HIS A CA 1
ATOM 770 C C . HIS A 1 94 ? 8.502 -2.747 1.978 1.00 97.44 94 HIS A C 1
ATOM 772 O O . HIS A 1 94 ? 9.330 -3.623 2.236 1.00 97.44 94 HIS A O 1
ATOM 778 N N . TRP A 1 95 ? 7.260 -3.050 1.604 1.00 98.25 95 TRP A N 1
ATOM 779 C CA . TRP A 1 95 ? 6.847 -4.427 1.390 1.00 98.25 95 TRP A CA 1
ATOM 780 C C . TRP A 1 95 ? 7.515 -5.009 0.144 1.00 98.25 95 TRP A C 1
ATOM 782 O O . TRP A 1 95 ? 8.023 -6.125 0.211 1.00 98.25 95 TRP A O 1
ATOM 792 N N . ALA A 1 96 ? 7.586 -4.255 -0.954 1.00 98.12 96 ALA A N 1
ATOM 793 C CA . ALA A 1 96 ? 8.257 -4.689 -2.174 1.00 98.12 96 ALA A CA 1
ATOM 794 C C . ALA A 1 96 ? 9.759 -4.926 -1.960 1.00 98.12 96 ALA A C 1
ATOM 796 O O . ALA A 1 96 ? 10.251 -5.979 -2.361 1.00 98.12 96 ALA A O 1
ATOM 797 N N . GLU A 1 97 ? 10.444 -4.018 -1.250 1.00 95.94 97 GLU A N 1
ATOM 798 C CA . GLU A 1 97 ? 11.866 -4.154 -0.881 1.00 95.94 97 GLU A CA 1
ATOM 799 C C . GLU A 1 97 ? 12.148 -5.464 -0.132 1.00 95.94 97 GLU A C 1
ATOM 801 O O . GLU A 1 97 ? 13.165 -6.118 -0.343 1.00 95.94 97 GLU A O 1
ATOM 806 N N . LYS A 1 98 ? 11.242 -5.870 0.766 1.00 96.06 98 LYS A N 1
ATOM 807 C CA . LYS A 1 98 ? 11.429 -7.072 1.593 1.00 96.06 98 LYS A CA 1
ATOM 808 C C . LYS A 1 98 ? 10.899 -8.348 0.954 1.00 96.06 98 LYS A C 1
ATOM 810 O O . LYS A 1 98 ? 11.404 -9.433 1.231 1.00 96.06 98 LYS A O 1
ATOM 815 N N . SER A 1 99 ? 9.806 -8.252 0.206 1.00 96.94 99 SER A N 1
ATOM 816 C CA . SER A 1 99 ? 9.088 -9.400 -0.335 1.00 96.94 99 SER A CA 1
ATOM 817 C C . SER A 1 99 ? 8.214 -8.990 -1.518 1.00 96.94 99 SER A C 1
ATOM 819 O O . SER A 1 99 ? 6.996 -8.824 -1.393 1.00 96.94 99 SER A O 1
ATOM 821 N N . TYR A 1 100 ? 8.846 -8.895 -2.689 1.00 97.19 100 TYR A N 1
ATOM 822 C CA . TYR A 1 100 ? 8.175 -8.649 -3.965 1.00 97.19 100 TYR A CA 1
ATOM 823 C C . TYR A 1 100 ? 6.940 -9.541 -4.168 1.00 97.19 100 TYR A C 1
ATOM 825 O O . TYR A 1 100 ? 5.838 -9.029 -4.330 1.00 97.19 100 TYR A O 1
ATOM 833 N N . GLY A 1 101 ? 7.094 -10.869 -4.082 1.00 98.00 101 GLY A N 1
ATOM 834 C CA . GLY A 1 101 ? 6.008 -11.805 -4.398 1.00 98.00 101 GLY A CA 1
ATOM 835 C C . GLY A 1 101 ? 4.792 -11.686 -3.471 1.00 98.00 101 GLY A C 1
ATOM 836 O O . GLY A 1 101 ? 3.655 -11.797 -3.923 1.00 98.00 101 GLY A O 1
ATOM 837 N N . ALA A 1 102 ? 4.998 -11.411 -2.177 1.00 98.19 102 ALA A N 1
ATOM 838 C CA . ALA A 1 102 ? 3.885 -11.198 -1.250 1.00 98.19 102 ALA A CA 1
ATOM 839 C C . ALA A 1 102 ? 3.170 -9.862 -1.510 1.00 98.19 102 ALA A C 1
ATOM 841 O O . ALA A 1 102 ? 1.942 -9.796 -1.429 1.00 98.19 102 ALA A O 1
ATOM 842 N N . SER A 1 103 ? 3.938 -8.821 -1.839 1.00 98.38 103 SER A N 1
ATOM 843 C CA . SER A 1 103 ? 3.425 -7.503 -2.215 1.00 98.38 103 SER A CA 1
ATOM 844 C C . SER A 1 103 ? 2.607 -7.579 -3.517 1.00 98.38 103 SER A C 1
ATOM 846 O O . SER A 1 103 ? 1.454 -7.149 -3.553 1.00 98.38 103 SER A O 1
ATOM 848 N N . GLU A 1 104 ? 3.138 -8.240 -4.550 1.00 98.44 104 GLU A N 1
ATOM 849 C CA . GLU A 1 104 ? 2.482 -8.478 -5.845 1.00 98.44 104 GLU A CA 1
ATOM 850 C C . GLU A 1 104 ? 1.171 -9.243 -5.668 1.00 98.44 104 GLU A C 1
ATOM 852 O O . GLU A 1 104 ? 0.117 -8.795 -6.128 1.00 98.44 104 GLU A O 1
ATOM 857 N N . ALA A 1 105 ? 1.217 -10.368 -4.947 1.00 98.44 105 ALA A N 1
ATOM 858 C CA . ALA A 1 105 ? 0.038 -11.184 -4.703 1.00 98.44 105 ALA A CA 1
ATOM 859 C C . ALA A 1 105 ? -1.071 -10.381 -4.011 1.00 98.44 105 ALA A C 1
ATOM 861 O O . ALA A 1 105 ? -2.246 -10.560 -4.330 1.00 98.44 105 ALA A O 1
ATOM 862 N N . TYR A 1 106 ? -0.728 -9.475 -3.091 1.00 98.56 106 TYR A N 1
ATOM 863 C CA . TYR A 1 106 ? -1.726 -8.633 -2.440 1.00 98.56 106 TYR A CA 1
ATOM 864 C C . TYR A 1 106 ? -2.336 -7.611 -3.408 1.00 98.56 106 TYR A C 1
ATOM 866 O O . TYR A 1 106 ? -3.557 -7.466 -3.442 1.00 98.56 106 TYR A O 1
ATOM 874 N N . ILE A 1 107 ? -1.525 -6.925 -4.225 1.00 98.44 107 ILE A N 1
ATOM 875 C CA . ILE A 1 107 ? -2.037 -5.956 -5.212 1.00 98.44 107 ILE A CA 1
ATOM 876 C C . ILE A 1 107 ? -3.023 -6.636 -6.168 1.00 98.44 107 ILE A C 1
ATOM 878 O O . ILE A 1 107 ? -4.118 -6.117 -6.399 1.00 98.44 107 ILE A O 1
ATOM 882 N N . ILE A 1 108 ? -2.654 -7.804 -6.696 1.00 97.69 108 ILE A N 1
ATOM 883 C CA . ILE A 1 108 ? -3.456 -8.535 -7.683 1.00 97.69 108 ILE A CA 1
ATOM 884 C C . ILE A 1 108 ? -4.757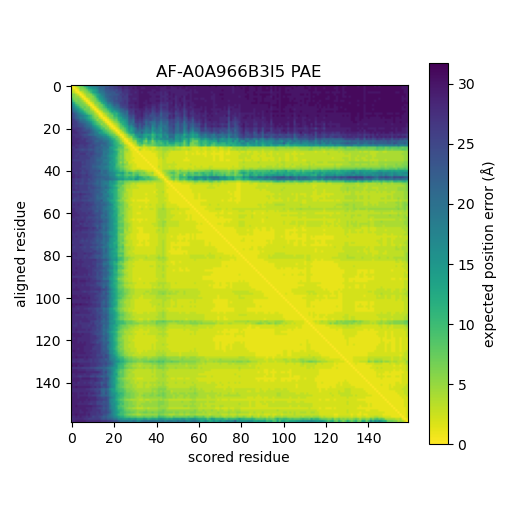 -9.054 -7.064 1.00 97.69 108 ILE A C 1
ATOM 886 O O . ILE A 1 108 ? -5.825 -8.874 -7.648 1.00 97.69 108 ILE A O 1
ATOM 890 N N . ASN A 1 109 ? -4.685 -9.677 -5.886 1.00 97.56 109 ASN A N 1
ATOM 891 C CA . ASN A 1 109 ? -5.834 -10.384 -5.318 1.00 97.56 109 ASN A CA 1
ATOM 892 C C . ASN A 1 109 ? -6.773 -9.476 -4.517 1.00 97.56 109 ASN A C 1
ATOM 894 O O . ASN A 1 109 ? -7.982 -9.687 -4.530 1.00 97.56 109 ASN A O 1
ATOM 898 N N . GLU A 1 110 ? -6.241 -8.461 -3.834 1.00 97.75 110 GLU A N 1
ATOM 899 C CA . GLU A 1 110 ? -7.007 -7.669 -2.862 1.00 97.75 110 GLU A CA 1
ATOM 900 C C . GLU A 1 110 ? -7.295 -6.243 -3.354 1.00 97.75 110 GLU A C 1
ATOM 902 O O . GLU A 1 110 ? -8.264 -5.622 -2.914 1.00 97.75 110 GLU A O 1
ATOM 907 N N . LEU A 1 111 ? -6.482 -5.700 -4.272 1.00 97.31 111 LEU A N 1
ATOM 908 C CA . LEU A 1 111 ? -6.582 -4.297 -4.694 1.00 97.31 111 LEU A CA 1
ATOM 909 C C . LEU A 1 111 ? -7.059 -4.094 -6.137 1.00 97.31 111 LEU A C 1
ATOM 911 O O . LEU A 1 111 ? -7.188 -2.947 -6.548 1.00 97.31 111 LEU A O 1
ATOM 915 N N . ASN A 1 112 ? -7.388 -5.138 -6.904 1.00 92.38 112 ASN A N 1
ATOM 916 C CA . ASN A 1 112 ? -7.709 -5.011 -8.338 1.00 92.38 112 ASN A CA 1
ATOM 917 C C . ASN A 1 112 ? -8.777 -3.936 -8.669 1.00 92.38 112 ASN A C 1
ATOM 919 O O . ASN A 1 112 ? -8.629 -3.156 -9.617 1.00 92.38 112 ASN A O 1
ATOM 923 N N . SER A 1 113 ? -9.825 -3.861 -7.845 1.00 92.62 113 SER A N 1
ATOM 924 C CA . SER A 1 113 ? -10.918 -2.880 -7.964 1.00 92.62 113 SER A CA 1
ATOM 925 C C . SER A 1 113 ? -10.846 -1.759 -6.921 1.00 92.62 113 SER A C 1
ATOM 927 O O . SER A 1 113 ? -11.766 -0.951 -6.821 1.00 92.62 113 SER A O 1
ATOM 929 N N . SER A 1 114 ? -9.782 -1.717 -6.116 1.00 96.25 114 SER A N 1
ATOM 930 C CA . SER A 1 114 ? -9.614 -0.724 -5.057 1.00 96.25 114 SER A CA 1
ATOM 931 C C . SER A 1 114 ? -9.113 0.601 -5.635 1.00 96.25 114 SER A C 1
ATOM 933 O O . SER A 1 114 ? -8.198 0.588 -6.464 1.00 96.25 114 SER A O 1
ATOM 935 N N . PRO A 1 115 ? -9.609 1.758 -5.156 1.00 96.00 115 PRO A N 1
ATOM 936 C CA . PRO A 1 115 ? -9.014 3.047 -5.506 1.00 96.00 115 PRO A CA 1
ATOM 937 C C . PRO A 1 115 ? -7.541 3.140 -5.078 1.00 96.00 115 PRO A C 1
ATOM 939 O O . PRO A 1 115 ? -6.777 3.881 -5.682 1.00 96.00 115 PRO A O 1
ATOM 942 N N . LEU A 1 116 ? -7.111 2.360 -4.079 1.00 98.06 116 LEU A N 1
ATOM 943 C CA . LEU A 1 116 ? -5.738 2.370 -3.565 1.00 98.06 116 LEU A CA 1
ATOM 944 C C . LEU A 1 116 ? -4.732 1.631 -4.464 1.00 98.06 116 LEU A C 1
ATOM 946 O O . LEU A 1 116 ? -3.532 1.694 -4.194 1.00 98.06 116 LEU A O 1
ATOM 950 N N . ARG A 1 117 ? -5.185 0.940 -5.524 1.00 98.25 117 ARG A N 1
ATOM 951 C CA . ARG A 1 117 ? -4.320 0.118 -6.389 1.00 98.25 117 ARG A CA 1
ATOM 952 C C . ARG A 1 117 ? -3.147 0.906 -6.960 1.00 98.25 117 ARG A C 1
ATOM 954 O O . ARG A 1 117 ? -2.010 0.469 -6.842 1.00 98.25 117 ARG A O 1
ATOM 961 N N . ASP A 1 118 ? -3.408 2.079 -7.525 1.00 98.38 118 ASP A N 1
ATOM 962 C CA . ASP A 1 118 ? -2.371 2.883 -8.178 1.00 98.38 118 ASP A CA 1
ATOM 963 C C . ASP A 1 118 ? -1.371 3.475 -7.167 1.00 98.38 118 ASP A C 1
ATOM 965 O O . ASP A 1 118 ? -0.228 3.760 -7.517 1.00 98.38 118 ASP A O 1
ATOM 969 N N . SER A 1 119 ? -1.756 3.655 -5.899 1.00 98.50 119 SER A N 1
ATOM 970 C CA . SER A 1 119 ? -0.815 3.987 -4.814 1.00 98.50 119 SER A CA 1
ATOM 971 C C . SER A 1 119 ? 0.023 2.786 -4.390 1.00 98.50 119 SER A C 1
ATOM 973 O O . SER A 1 119 ? 1.219 2.926 -4.156 1.00 98.50 119 SER A O 1
ATOM 975 N N . ALA A 1 120 ? -0.566 1.591 -4.337 1.00 98.69 120 ALA A N 1
ATOM 976 C CA . ALA A 1 120 ? 0.186 0.374 -4.047 1.00 98.69 120 ALA A CA 1
ATOM 977 C C . ALA A 1 120 ? 1.212 0.066 -5.147 1.00 98.69 120 ALA A C 1
ATOM 979 O O . ALA A 1 120 ? 2.346 -0.286 -4.842 1.00 98.69 120 ALA A O 1
ATOM 980 N N . ILE A 1 121 ? 0.844 0.264 -6.417 1.00 98.62 121 ILE A N 1
ATOM 981 C CA . ILE A 1 121 ? 1.751 0.104 -7.562 1.00 98.62 121 ILE A CA 1
ATOM 982 C C . ILE A 1 121 ? 2.864 1.150 -7.543 1.00 98.62 121 ILE A C 1
ATOM 984 O O . ILE A 1 121 ? 4.020 0.807 -7.756 1.00 98.62 121 ILE A O 1
ATOM 988 N N . GLU A 1 122 ? 2.550 2.410 -7.241 1.00 98.50 122 GLU A N 1
ATOM 989 C CA . GLU A 1 122 ? 3.578 3.437 -7.047 1.00 98.50 122 GLU A CA 1
ATOM 990 C C . GLU A 1 122 ? 4.573 3.038 -5.945 1.00 98.50 122 GLU A C 1
ATOM 992 O O . GLU A 1 122 ? 5.783 3.164 -6.128 1.00 98.50 122 GLU A O 1
ATOM 997 N N . GLY A 1 123 ? 4.078 2.516 -4.818 1.00 98.44 123 GLY A N 1
ATOM 998 C CA . GLY A 1 123 ? 4.927 1.970 -3.760 1.00 98.44 123 GLY A CA 1
ATOM 999 C C . GLY A 1 123 ? 5.788 0.808 -4.258 1.00 98.44 123 GLY A C 1
ATOM 1000 O O . GLY A 1 123 ? 7.005 0.834 -4.105 1.00 98.44 123 GLY A O 1
ATOM 1001 N N . MET A 1 124 ? 5.180 -0.171 -4.934 1.00 98.56 124 MET A N 1
ATOM 1002 C CA . MET A 1 124 ? 5.878 -1.310 -5.543 1.00 98.56 124 MET A CA 1
ATOM 1003 C C . MET A 1 124 ? 7.029 -0.855 -6.446 1.00 98.56 124 MET A C 1
ATOM 1005 O O . MET A 1 124 ? 8.158 -1.311 -6.297 1.00 98.56 124 MET A O 1
ATOM 1009 N N . VAL A 1 125 ? 6.765 0.088 -7.350 1.00 98.44 125 VAL A N 1
ATOM 1010 C CA . VAL A 1 125 ? 7.770 0.655 -8.254 1.00 98.44 125 VAL A CA 1
ATOM 1011 C C . VAL A 1 125 ? 8.905 1.306 -7.469 1.00 98.44 125 VAL A C 1
ATOM 1013 O O . VAL A 1 125 ? 10.075 1.050 -7.749 1.00 98.44 125 VAL A O 1
ATOM 1016 N N . ASN A 1 126 ? 8.574 2.112 -6.458 1.00 97.75 126 ASN A N 1
ATOM 1017 C CA . ASN A 1 126 ? 9.568 2.779 -5.624 1.00 97.75 126 ASN A CA 1
ATOM 1018 C C . ASN A 1 126 ? 10.456 1.805 -4.847 1.00 97.75 126 ASN A C 1
ATOM 1020 O O . ASN A 1 126 ? 11.643 2.085 -4.709 1.00 97.75 126 ASN A O 1
ATOM 1024 N N . GLY A 1 127 ? 9.908 0.686 -4.373 1.00 97.25 127 GLY A N 1
ATOM 1025 C CA . GLY A 1 127 ? 10.683 -0.338 -3.672 1.00 97.25 127 GLY A CA 1
ATOM 1026 C C . GLY A 1 127 ? 11.562 -1.188 -4.594 1.00 97.25 127 GLY A C 1
ATOM 1027 O O . GLY A 1 127 ? 12.553 -1.755 -4.149 1.00 97.25 127 GLY A O 1
ATOM 1028 N N . LEU A 1 128 ? 11.230 -1.268 -5.886 1.00 97.50 128 LEU A N 1
ATOM 1029 C CA . LEU A 1 128 ? 11.955 -2.092 -6.859 1.00 97.50 128 LEU A CA 1
ATOM 1030 C C . LEU A 1 128 ? 12.975 -1.325 -7.698 1.00 97.50 128 LEU A C 1
ATOM 1032 O O . LEU A 1 128 ? 13.892 -1.946 -8.230 1.00 97.50 128 LEU A O 1
ATOM 1036 N N . LYS A 1 129 ? 12.825 -0.006 -7.862 1.00 95.44 129 LYS A N 1
ATOM 1037 C CA . LYS A 1 129 ? 13.582 0.769 -8.864 1.00 95.44 129 LYS A CA 1
ATOM 1038 C C . LYS A 1 129 ? 15.106 0.648 -8.758 1.00 95.44 129 LYS A C 1
ATOM 1040 O O . LYS A 1 129 ? 15.770 0.712 -9.786 1.00 95.44 129 LYS A O 1
ATOM 1045 N N . SER A 1 130 ? 15.644 0.431 -7.558 1.00 92.12 130 SER A N 1
ATOM 1046 C CA . SER A 1 130 ? 17.092 0.344 -7.328 1.00 92.12 130 SER A CA 1
ATOM 1047 C C . SER A 1 130 ? 17.700 -1.004 -7.737 1.00 92.12 130 SER A C 1
ATOM 1049 O O . SER A 1 130 ? 18.834 -1.044 -8.203 1.00 92.12 130 SER A O 1
ATOM 1051 N N . GLU A 1 131 ? 16.974 -2.112 -7.561 1.00 93.19 131 GLU A N 1
ATOM 1052 C CA . GLU A 1 131 ? 17.515 -3.476 -7.746 1.00 93.19 131 GLU A CA 1
ATOM 1053 C C . GLU A 1 131 ? 16.863 -4.230 -8.916 1.00 93.19 131 GLU A C 1
ATOM 1055 O O . GLU A 1 131 ? 17.448 -5.146 -9.498 1.00 93.19 131 GLU A O 1
ATOM 1060 N N . HIS A 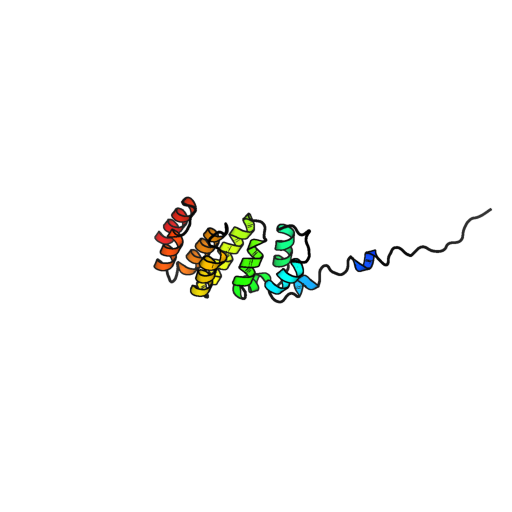1 132 ? 15.650 -3.833 -9.295 1.00 95.75 132 HIS A N 1
ATOM 1061 C CA . HIS A 1 132 ? 14.784 -4.538 -10.236 1.00 95.75 132 HIS A CA 1
ATOM 1062 C C . HIS A 1 132 ? 14.077 -3.557 -11.183 1.00 95.75 132 HIS A C 1
ATOM 1064 O O . HIS A 1 132 ? 12.856 -3.596 -11.346 1.00 95.75 132 HIS A O 1
ATOM 1070 N N . LEU A 1 133 ? 14.852 -2.677 -11.827 1.00 96.38 133 LEU A N 1
ATOM 1071 C CA . LEU A 1 133 ? 14.338 -1.595 -12.676 1.00 96.38 133 LEU A CA 1
ATOM 1072 C C . LEU A 1 133 ? 13.378 -2.078 -13.776 1.00 96.38 133 LEU A C 1
ATOM 1074 O O . LEU A 1 133 ? 12.332 -1.470 -13.980 1.00 96.38 133 LEU A O 1
ATOM 1078 N N . SER A 1 134 ? 13.681 -3.183 -14.463 1.00 96.69 134 SER A N 1
ATOM 1079 C CA . SER A 1 134 ? 12.798 -3.726 -15.509 1.00 96.69 134 SER A CA 1
ATOM 1080 C C . SER A 1 134 ? 11.425 -4.130 -14.961 1.00 96.69 134 SER A C 1
ATOM 1082 O O . SER A 1 134 ? 10.400 -3.822 -15.569 1.00 96.69 134 SER A O 1
ATOM 1084 N N . THR A 1 135 ? 11.393 -4.761 -13.786 1.00 97.62 135 THR A N 1
ATOM 1085 C CA . THR A 1 135 ? 10.153 -5.106 -13.080 1.00 97.62 135 THR A CA 1
ATOM 1086 C C . THR A 1 135 ? 9.425 -3.847 -12.612 1.00 97.62 135 THR A C 1
ATOM 1088 O O . THR A 1 135 ? 8.210 -3.752 -12.763 1.00 97.62 135 THR A O 1
ATOM 1091 N N . ALA A 1 136 ? 10.150 -2.845 -12.106 1.00 97.94 136 ALA A N 1
ATOM 1092 C CA . ALA A 1 136 ? 9.581 -1.561 -11.704 1.00 97.94 136 ALA A CA 1
ATOM 1093 C C . ALA A 1 136 ? 8.904 -0.838 -12.887 1.00 97.94 136 ALA A C 1
ATOM 1095 O O . ALA A 1 136 ? 7.779 -0.362 -12.755 1.00 97.94 136 ALA A O 1
ATOM 1096 N N . VAL A 1 137 ? 9.533 -0.823 -14.068 1.00 98.12 137 VAL A N 1
ATOM 1097 C CA . VAL A 1 137 ? 8.947 -0.268 -15.302 1.00 98.12 137 VAL A CA 1
ATOM 1098 C C . VAL A 1 137 ? 7.680 -1.024 -15.706 1.00 98.12 137 VAL A C 1
ATOM 1100 O O . VAL A 1 137 ? 6.673 -0.390 -16.022 1.00 98.12 137 VAL A O 1
ATOM 1103 N N . ALA A 1 138 ? 7.689 -2.360 -15.651 1.00 98.12 138 ALA A N 1
ATOM 1104 C CA . ALA A 1 138 ? 6.503 -3.164 -15.954 1.00 98.12 138 ALA A CA 1
ATOM 1105 C C . ALA A 1 138 ? 5.323 -2.806 -15.033 1.00 98.12 138 ALA A C 1
ATOM 1107 O O . ALA A 1 138 ? 4.217 -2.576 -15.514 1.00 98.12 138 ALA A O 1
ATOM 1108 N N . TRP A 1 139 ? 5.568 -2.657 -13.728 1.00 98.31 139 TRP A N 1
ATOM 1109 C CA . TRP A 1 139 ? 4.543 -2.205 -12.785 1.00 98.31 139 TRP A CA 1
ATOM 1110 C C . TRP A 1 139 ? 4.071 -0.777 -13.042 1.00 98.31 139 TRP A C 1
ATOM 1112 O O . TRP A 1 139 ? 2.880 -0.508 -12.928 1.00 98.31 139 TRP A O 1
ATOM 1122 N N . ALA A 1 140 ? 4.957 0.146 -13.416 1.00 98.31 140 ALA A N 1
ATOM 1123 C CA . ALA A 1 140 ? 4.551 1.516 -13.720 1.00 98.31 140 ALA A CA 1
ATOM 1124 C C . ALA A 1 140 ? 3.524 1.566 -14.868 1.00 98.31 140 ALA A C 1
ATOM 1126 O O . ALA A 1 140 ? 2.576 2.348 -14.801 1.00 98.31 140 ALA A O 1
ATOM 1127 N N . HIS A 1 141 ? 3.642 0.687 -15.871 1.00 98.19 141 HIS A N 1
ATOM 1128 C CA . HIS A 1 141 ? 2.661 0.575 -16.958 1.00 98.19 141 HIS A CA 1
ATOM 1129 C C . HIS A 1 141 ? 1.263 0.129 -16.502 1.00 98.19 141 HIS A C 1
ATOM 1131 O O . HIS A 1 141 ? 0.284 0.447 -17.176 1.00 98.19 141 HIS A O 1
ATOM 1137 N N . GLU A 1 142 ? 1.151 -0.530 -15.349 1.00 97.88 142 GLU A N 1
ATOM 1138 C CA . GLU A 1 142 ? -0.118 -0.997 -14.782 1.00 97.88 142 GLU A CA 1
ATOM 1139 C C . GLU A 1 142 ? -0.926 0.108 -14.078 1.00 97.88 142 GLU A C 1
ATOM 1141 O O . GLU A 1 142 ? -2.063 -0.141 -13.661 1.00 97.88 142 GLU A O 1
ATOM 1146 N N . ILE A 1 143 ? -0.371 1.317 -13.919 1.00 97.75 143 ILE A N 1
ATOM 1147 C CA . ILE A 1 143 ? -1.079 2.466 -13.336 1.00 97.75 143 ILE A CA 1
ATOM 1148 C C . ILE A 1 143 ? -2.164 2.953 -14.301 1.00 97.75 143 ILE A C 1
ATOM 1150 O O . ILE A 1 143 ? -1.898 3.260 -15.470 1.00 97.75 143 ILE A O 1
ATOM 1154 N N . LYS A 1 144 ? -3.399 3.060 -13.796 1.00 96.62 144 LYS A N 1
ATOM 1155 C CA . LYS A 1 144 ? -4.559 3.495 -14.585 1.00 96.62 144 LYS A CA 1
ATOM 1156 C C . LYS A 1 144 ? -4.552 5.003 -14.807 1.00 96.62 144 LYS A C 1
ATOM 1158 O O . LYS A 1 144 ? -4.826 5.438 -15.924 1.00 96.62 144 LYS A O 1
ATOM 1163 N N . ASP A 1 145 ? -4.223 5.783 -13.778 1.00 95.81 145 ASP A N 1
ATOM 1164 C CA . ASP A 1 145 ? -4.058 7.233 -13.914 1.00 95.81 145 ASP A CA 1
ATOM 1165 C C . ASP A 1 145 ? -2.894 7.561 -14.862 1.00 95.81 145 ASP A C 1
ATOM 1167 O O . ASP A 1 145 ? -1.726 7.287 -14.577 1.00 95.81 145 ASP A O 1
ATOM 1171 N N . GLU A 1 146 ? -3.210 8.148 -16.015 1.00 97.31 146 GLU A N 1
ATOM 1172 C CA . GLU A 1 146 ? -2.212 8.394 -17.054 1.00 97.31 146 GLU A CA 1
ATOM 1173 C C . GLU A 1 146 ? -1.146 9.394 -16.617 1.00 97.31 146 GLU A C 1
ATOM 1175 O O . GLU A 1 146 ? 0.036 9.179 -16.875 1.00 97.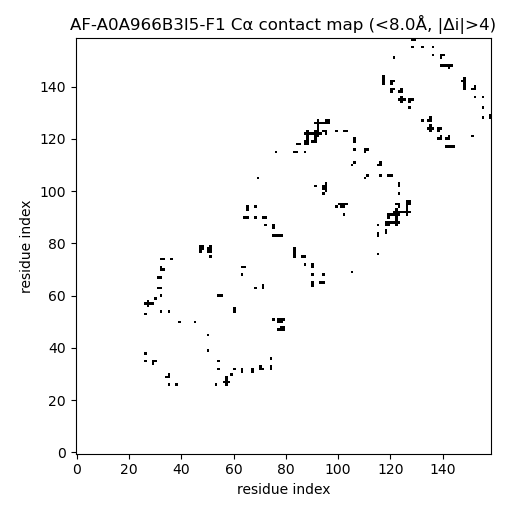31 146 GLU A O 1
ATOM 1180 N N . SER A 1 147 ? -1.547 10.463 -15.924 1.00 96.06 147 SER A N 1
ATOM 1181 C CA . SER A 1 147 ? -0.618 11.491 -15.457 1.00 96.06 147 SER A CA 1
ATOM 1182 C C . SER A 1 147 ? 0.393 10.886 -14.491 1.00 96.06 147 SER A C 1
ATOM 1184 O O . SER A 1 147 ? 1.596 11.113 -14.621 1.00 96.06 147 SER A O 1
ATOM 1186 N N . LYS A 1 148 ? -0.086 10.076 -13.546 1.00 95.44 148 LYS A N 1
ATOM 1187 C CA . LYS A 1 148 ? 0.752 9.393 -12.566 1.00 95.44 148 LYS A CA 1
ATOM 1188 C C . LYS A 1 148 ? 1.667 8.362 -13.225 1.00 95.44 148 LYS A C 1
ATOM 1190 O O . LYS A 1 148 ? 2.846 8.291 -12.886 1.00 95.44 148 LYS A O 1
ATOM 1195 N N . ARG A 1 149 ? 1.152 7.599 -14.196 1.00 98.00 149 ARG A N 1
ATOM 1196 C CA . ARG A 1 149 ? 1.940 6.644 -14.988 1.00 98.00 149 ARG A CA 1
ATOM 1197 C C . ARG A 1 149 ? 3.106 7.333 -15.694 1.00 98.00 149 ARG A C 1
ATOM 1199 O O . ARG A 1 149 ? 4.235 6.865 -15.585 1.00 98.00 149 ARG A O 1
ATOM 1206 N N . TYR A 1 150 ? 2.850 8.446 -16.385 1.00 97.12 150 TYR A N 1
ATOM 1207 C CA . TYR A 1 150 ? 3.899 9.187 -17.090 1.00 97.12 150 TYR A CA 1
ATOM 1208 C C . TYR A 1 150 ? 4.952 9.748 -16.136 1.00 97.12 150 TYR A C 1
ATOM 1210 O O . TYR A 1 150 ? 6.138 9.542 -16.373 1.00 97.12 150 TYR A O 1
ATOM 1218 N N . GLN A 1 151 ? 4.532 10.376 -15.034 1.00 95.38 151 GLN A N 1
ATOM 1219 C CA . GLN A 1 151 ? 5.453 10.900 -14.019 1.00 95.38 151 GLN A CA 1
ATOM 1220 C C . GLN A 1 151 ? 6.364 9.808 -13.450 1.00 95.38 151 GLN A C 1
ATOM 1222 O O . GLN A 1 151 ? 7.562 10.016 -13.263 1.00 95.38 151 GLN A O 1
ATOM 1227 N N . LEU A 1 152 ? 5.804 8.626 -13.187 1.00 95.56 152 LEU A N 1
ATOM 1228 C CA . LEU A 1 152 ? 6.562 7.523 -12.618 1.00 95.56 152 LEU A CA 1
ATOM 1229 C C . LEU A 1 152 ? 7.549 6.923 -13.629 1.00 95.56 152 LEU A C 1
ATOM 1231 O O . LEU A 1 152 ? 8.697 6.669 -13.277 1.00 95.56 152 LEU A O 1
ATOM 1235 N N . LEU A 1 153 ? 7.136 6.749 -14.887 1.00 97.62 153 LEU A N 1
ATOM 1236 C CA . LEU A 1 153 ? 8.016 6.283 -15.963 1.00 97.62 153 LEU A CA 1
ATOM 1237 C C . LEU A 1 153 ? 9.154 7.272 -16.247 1.00 97.62 153 LEU A C 1
ATOM 1239 O O . LEU A 1 153 ? 10.294 6.848 -16.423 1.00 97.62 153 LEU A O 1
ATOM 1243 N N . GLU A 1 154 ? 8.870 8.575 -16.248 1.00 95.25 154 GLU A N 1
ATOM 1244 C CA . GLU A 1 154 ? 9.893 9.617 -16.376 1.00 95.25 154 GLU A CA 1
ATOM 1245 C C . GLU A 1 154 ? 10.899 9.537 -15.222 1.00 95.25 154 GLU A C 1
ATOM 1247 O O . GLU A 1 154 ? 12.106 9.489 -15.458 1.00 95.25 154 GLU A O 1
ATOM 1252 N N . SER A 1 155 ? 10.416 9.414 -13.980 1.00 93.38 155 SER A N 1
ATOM 1253 C CA . SER A 1 155 ? 11.290 9.245 -12.817 1.00 93.38 155 SER A CA 1
ATOM 1254 C C . SER A 1 155 ? 12.187 8.009 -12.934 1.00 93.38 155 SER A C 1
ATOM 1256 O O . SER A 1 155 ? 13.348 8.085 -12.534 1.00 93.38 155 SER A O 1
ATOM 1258 N N . LEU A 1 156 ? 11.678 6.892 -13.467 1.00 95.12 156 LEU A N 1
ATOM 1259 C CA . LEU A 1 156 ? 12.452 5.662 -13.670 1.00 95.12 156 LEU A CA 1
ATOM 1260 C C . LEU A 1 156 ? 13.492 5.792 -14.788 1.00 95.12 156 LEU A C 1
ATOM 1262 O O . LEU A 1 156 ? 14.556 5.197 -14.686 1.00 95.12 156 LEU A O 1
ATOM 1266 N N . ALA A 1 157 ? 13.214 6.571 -15.836 1.00 91.75 157 ALA A N 1
ATOM 1267 C CA . ALA A 1 157 ? 14.161 6.802 -16.928 1.00 91.75 157 ALA A CA 1
ATOM 1268 C C . ALA A 1 157 ? 15.376 7.646 -16.500 1.00 91.75 157 ALA A C 1
ATOM 1270 O O . ALA A 1 157 ? 16.415 7.616 -17.158 1.00 91.75 157 ALA A O 1
ATOM 1271 N N . THR A 1 158 ? 15.235 8.407 -15.413 1.00 88.81 158 THR A N 1
ATOM 1272 C CA . THR A 1 158 ? 16.301 9.238 -14.829 1.00 88.81 158 THR A CA 1
ATOM 1273 C C . THR A 1 158 ? 17.035 8.581 -13.655 1.00 88.81 158 THR A C 1
ATOM 1275 O O . THR A 1 158 ? 17.891 9.229 -13.052 1.00 88.81 158 THR A O 1
ATOM 1278 N N . HIS A 1 159 ? 16.671 7.343 -13.301 1.00 75.25 159 HIS A N 1
ATOM 1279 C CA . HIS A 1 159 ? 17.250 6.581 -12.192 1.00 75.25 159 HIS A CA 1
ATOM 1280 C C . HIS A 1 159 ? 18.458 5.761 -12.653 1.00 75.25 159 HIS A C 1
ATOM 1282 O O . HIS A 1 159 ? 19.461 5.749 -11.905 1.00 75.25 159 HIS A O 1
#